Protein AF-A0A699QM98-F1 (afdb_monomer_lite)

Structure (mmCIF, N/CA/C/O backbone):
data_AF-A0A699QM98-F1
#
_entry.id   AF-A0A699QM98-F1
#
loop_
_atom_site.group_PDB
_atom_site.id
_atom_site.type_symbol
_atom_site.label_atom_id
_atom_site.label_alt_id
_atom_site.label_comp_id
_atom_site.label_asym_id
_atom_site.label_entity_id
_atom_site.label_seq_id
_atom_site.pdbx_PDB_ins_code
_atom_site.Cartn_x
_atom_site.Cartn_y
_atom_site.Cartn_z
_atom_site.occupancy
_atom_site.B_iso_or_equiv
_atom_site.auth_seq_id
_atom_site.auth_comp_id
_atom_site.auth_asym_id
_atom_site.auth_atom_id
_atom_site.pdbx_PDB_model_num
ATOM 1 N N . MET A 1 1 ? 5.206 21.949 -44.806 1.00 41.91 1 MET A N 1
ATOM 2 C CA . MET A 1 1 ? 4.947 20.803 -43.910 1.00 41.91 1 MET A CA 1
ATOM 3 C C . MET A 1 1 ? 5.315 21.244 -42.508 1.00 41.91 1 MET A C 1
ATOM 5 O O . MET A 1 1 ? 6.484 21.500 -42.260 1.00 41.91 1 MET A O 1
ATOM 9 N N . ALA A 1 2 ? 4.318 21.472 -41.656 1.00 41.50 2 ALA A N 1
ATOM 10 C CA . ALA A 1 2 ? 4.534 21.794 -40.252 1.00 41.50 2 ALA A CA 1
ATOM 11 C C . ALA A 1 2 ? 4.677 20.470 -39.497 1.00 41.50 2 ALA A C 1
ATOM 13 O O . ALA A 1 2 ? 3.696 19.743 -39.358 1.00 41.50 2 ALA A O 1
ATOM 14 N N . SER A 1 3 ? 5.894 20.136 -39.073 1.00 40.09 3 SER A N 1
ATOM 15 C CA . SER A 1 3 ? 6.107 19.014 -38.163 1.00 40.09 3 SER A CA 1
ATOM 16 C C . SER A 1 3 ? 5.967 19.523 -36.739 1.00 40.09 3 SER A C 1
ATOM 18 O O . SER A 1 3 ? 6.748 20.349 -36.271 1.00 40.09 3 SER A O 1
ATOM 20 N N . GLN A 1 4 ? 4.913 19.041 -36.094 1.00 45.62 4 GLN A N 1
ATOM 21 C CA . GLN A 1 4 ? 4.666 19.156 -34.670 1.00 45.62 4 GLN A CA 1
ATOM 22 C C . GLN A 1 4 ? 5.811 18.462 -33.921 1.00 45.62 4 GLN A C 1
ATOM 24 O O . GLN A 1 4 ? 6.021 17.263 -34.086 1.00 45.62 4 GLN A O 1
ATOM 29 N N . GLY A 1 5 ? 6.560 19.220 -33.123 1.00 45.00 5 GLY A N 1
ATOM 30 C CA . GLY A 1 5 ? 7.403 18.677 -32.063 1.00 45.00 5 GLY A CA 1
ATOM 31 C C . GLY A 1 5 ? 6.550 18.596 -30.810 1.00 45.00 5 GLY A C 1
ATOM 32 O O . GLY A 1 5 ? 6.259 19.617 -30.192 1.00 45.00 5 GLY A O 1
ATOM 33 N N . THR A 1 6 ? 6.065 17.397 -30.519 1.00 43.78 6 THR A N 1
ATOM 34 C CA . THR A 1 6 ? 5.286 17.072 -29.330 1.00 43.78 6 THR A CA 1
ATOM 35 C C . THR A 1 6 ? 6.080 17.396 -28.073 1.00 43.78 6 THR A C 1
ATOM 37 O O . THR A 1 6 ? 7.240 17.026 -27.931 1.00 43.78 6 THR A O 1
ATOM 40 N N . SER A 1 7 ? 5.407 18.108 -27.183 1.00 47.03 7 SER A N 1
ATOM 41 C CA . SER A 1 7 ? 5.781 18.440 -25.818 1.00 47.03 7 SER A CA 1
ATOM 42 C C . SER A 1 7 ? 6.223 17.213 -25.021 1.00 47.03 7 SER A C 1
ATOM 44 O O . SER A 1 7 ? 5.388 16.466 -24.516 1.00 47.03 7 SER A O 1
ATOM 46 N N . GLU A 1 8 ? 7.529 17.054 -24.862 1.00 47.22 8 GLU A N 1
ATOM 47 C CA . GLU A 1 8 ? 8.124 16.224 -23.821 1.00 47.22 8 GLU A CA 1
ATOM 48 C C . GLU A 1 8 ? 8.366 17.145 -22.622 1.00 47.22 8 GLU A C 1
ATOM 50 O O . GLU A 1 8 ? 9.443 17.696 -22.407 1.00 47.22 8 GLU A O 1
ATOM 55 N N . ILE A 1 9 ? 7.278 17.433 -21.901 1.00 48.47 9 ILE A N 1
ATOM 56 C CA . ILE A 1 9 ? 7.385 17.963 -20.546 1.00 48.47 9 ILE A CA 1
ATOM 57 C C . ILE A 1 9 ? 7.770 16.750 -19.710 1.00 48.47 9 ILE A C 1
ATOM 59 O O . ILE A 1 9 ? 6.900 16.034 -19.212 1.00 48.47 9 ILE A O 1
ATOM 63 N N . ASP A 1 10 ? 9.076 16.497 -19.620 1.00 45.44 10 ASP A N 1
ATOM 64 C CA . ASP A 1 10 ? 9.644 15.726 -18.524 1.00 45.44 10 ASP A CA 1
ATOM 65 C C . ASP A 1 10 ? 9.211 16.444 -17.249 1.00 45.44 10 ASP A C 1
ATOM 67 O O . ASP A 1 10 ? 9.731 17.485 -16.845 1.00 45.44 10 ASP A O 1
ATOM 71 N N . SER A 1 11 ? 8.119 15.942 -16.686 1.00 42.12 11 SER A N 1
ATOM 72 C CA . SER A 1 11 ? 7.652 16.327 -15.379 1.00 42.12 11 SER A CA 1
ATOM 73 C C . SER A 1 11 ? 8.760 15.895 -14.434 1.00 42.12 11 SER A C 1
ATOM 75 O O . SER A 1 11 ? 8.839 14.711 -14.109 1.00 42.12 11 SER A O 1
ATOM 77 N N . ASP A 1 12 ? 9.585 16.852 -14.002 1.00 43.69 12 ASP A N 1
ATOM 78 C CA . ASP A 1 12 ? 10.409 16.805 -12.791 1.00 43.69 12 ASP A CA 1
ATOM 79 C C . ASP A 1 12 ? 9.493 16.481 -11.598 1.00 43.69 12 ASP A C 1
ATOM 81 O O . ASP A 1 12 ? 9.152 17.316 -10.758 1.00 43.69 12 ASP A O 1
ATOM 85 N N . LYS A 1 13 ? 9.003 15.242 -11.546 1.00 55.44 13 LYS A N 1
ATOM 86 C CA . LYS A 1 13 ? 8.483 14.668 -10.327 1.00 55.44 13 LYS A CA 1
ATOM 87 C C . LYS A 1 13 ? 9.714 14.481 -9.455 1.00 55.44 13 LYS A C 1
ATOM 89 O O . LYS A 1 13 ? 10.694 13.896 -9.925 1.00 55.44 13 LYS A O 1
ATOM 94 N N . PRO A 1 14 ? 9.696 14.969 -8.203 1.00 54.47 14 PRO A N 1
ATOM 95 C CA . PRO A 1 14 ? 10.735 14.596 -7.263 1.00 54.47 14 PRO A CA 1
ATOM 96 C C . PRO A 1 14 ? 10.852 13.076 -7.317 1.00 54.47 14 PRO A C 1
ATOM 98 O O . PRO A 1 14 ? 9.834 12.387 -7.411 1.00 54.47 14 PRO A O 1
ATOM 101 N N . ASN A 1 15 ? 12.087 12.579 -7.334 1.00 68.88 15 ASN A N 1
ATOM 102 C CA . ASN A 1 15 ? 12.430 11.162 -7.447 1.00 68.88 15 ASN A CA 1
ATOM 103 C C . ASN A 1 15 ? 12.048 10.420 -6.142 1.00 68.88 15 ASN A C 1
ATOM 105 O O . ASN A 1 15 ? 12.875 9.761 -5.515 1.00 68.88 15 ASN A O 1
ATOM 109 N N . GLU A 1 16 ? 10.808 10.623 -5.685 1.00 79.56 16 GLU A N 1
ATOM 110 C CA . GLU A 1 16 ? 10.216 10.082 -4.477 1.00 79.56 16 GLU A CA 1
ATOM 111 C C . GLU A 1 16 ? 10.134 8.577 -4.655 1.00 79.56 16 GLU A C 1
ATOM 113 O O . GLU A 1 16 ? 9.522 8.043 -5.583 1.00 79.56 16 GLU A O 1
ATOM 118 N N . THR A 1 17 ? 10.809 7.877 -3.759 1.00 86.44 17 THR A N 1
ATOM 119 C CA . THR A 1 17 ? 10.800 6.428 -3.755 1.00 86.44 17 THR A CA 1
ATOM 120 C C . THR A 1 17 ? 9.457 5.928 -3.233 1.00 86.44 17 THR A C 1
ATOM 122 O O . THR A 1 17 ? 8.851 6.542 -2.357 1.00 86.44 17 THR A O 1
ATOM 125 N N . PHE A 1 18 ? 9.025 4.745 -3.674 1.00 87.44 18 PHE A N 1
ATOM 126 C CA . PHE A 1 18 ? 7.799 4.100 -3.183 1.00 87.44 18 PHE A CA 1
ATOM 127 C C . PHE A 1 18 ? 7.646 4.112 -1.650 1.00 87.44 18 PHE A C 1
ATOM 129 O O . PHE A 1 18 ? 6.554 4.271 -1.113 1.00 87.44 18 PHE A O 1
ATOM 136 N N . ASN A 1 19 ? 8.755 3.932 -0.926 1.00 87.75 19 ASN A N 1
ATOM 137 C CA . ASN A 1 19 ? 8.756 3.951 0.532 1.00 87.75 19 ASN A CA 1
ATOM 138 C C . ASN A 1 19 ? 8.454 5.350 1.095 1.00 87.75 19 ASN A C 1
ATOM 140 O O . ASN A 1 19 ? 7.680 5.442 2.038 1.00 87.75 19 ASN A O 1
ATOM 144 N N . GLU A 1 20 ? 9.004 6.415 0.512 1.00 87.50 20 GLU A N 1
ATOM 145 C CA . GLU A 1 20 ? 8.714 7.795 0.927 1.00 87.50 20 GLU A CA 1
ATOM 146 C C . GLU A 1 20 ? 7.248 8.147 0.662 1.00 87.50 20 GLU A C 1
ATOM 148 O O . GLU A 1 20 ? 6.565 8.615 1.576 1.00 87.50 20 GLU A O 1
ATOM 153 N N . ALA A 1 21 ? 6.733 7.787 -0.518 1.00 88.75 21 ALA A N 1
ATOM 154 C CA . ALA A 1 21 ? 5.324 7.960 -0.864 1.00 88.75 21 ALA A CA 1
ATOM 155 C C . ALA A 1 21 ? 4.399 7.219 0.121 1.00 88.75 21 ALA A C 1
ATOM 157 O O . ALA A 1 21 ? 3.397 7.767 0.588 1.00 88.75 21 ALA A O 1
ATOM 158 N N . TRP A 1 22 ? 4.757 5.986 0.501 1.00 89.56 22 TRP A N 1
ATOM 159 C CA . TRP A 1 22 ? 4.006 5.201 1.483 1.00 89.56 22 TRP A CA 1
ATOM 160 C C . TRP A 1 22 ? 4.053 5.801 2.897 1.00 89.56 22 TRP A C 1
ATOM 162 O O . TRP A 1 22 ? 3.026 5.870 3.576 1.00 89.56 22 TRP A O 1
ATOM 172 N N . GLU A 1 23 ? 5.215 6.273 3.362 1.00 89.06 23 GLU A N 1
ATOM 173 C CA . GLU A 1 23 ? 5.335 6.940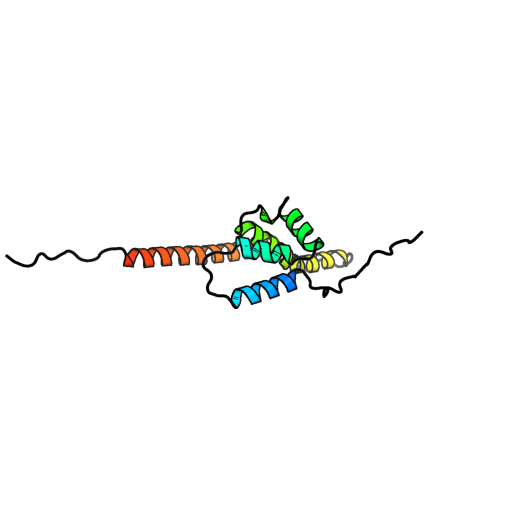 4.667 1.00 89.06 23 GLU A CA 1
ATOM 174 C C . GLU A 1 23 ? 4.549 8.258 4.712 1.00 89.06 23 GLU A C 1
ATOM 176 O O . GLU A 1 23 ? 3.818 8.511 5.675 1.00 89.06 23 GLU A O 1
ATOM 181 N N . ARG A 1 24 ? 4.631 9.068 3.649 1.00 89.12 24 ARG A N 1
ATOM 182 C CA . ARG A 1 24 ? 3.848 10.300 3.493 1.00 89.12 24 ARG A CA 1
ATOM 183 C C . ARG A 1 24 ? 2.352 10.006 3.548 1.00 89.12 24 ARG A C 1
ATOM 185 O O . ARG A 1 24 ? 1.625 10.674 4.283 1.00 89.12 24 ARG A O 1
ATOM 192 N N . PHE A 1 25 ? 1.901 8.984 2.822 1.00 86.75 25 PHE A N 1
ATOM 193 C CA . PHE A 1 25 ? 0.502 8.571 2.804 1.00 86.75 25 PHE A CA 1
ATOM 194 C C . PHE A 1 25 ? 0.006 8.151 4.195 1.00 86.75 25 PHE A C 1
ATOM 196 O O . PHE A 1 25 ? -1.012 8.657 4.667 1.00 86.75 25 PHE A O 1
ATOM 203 N N . LYS A 1 26 ? 0.771 7.329 4.927 1.00 85.50 26 LYS A N 1
ATOM 204 C CA . LYS A 1 26 ? 0.456 6.991 6.328 1.00 85.50 26 LYS A CA 1
ATOM 205 C C . LYS A 1 26 ? 0.389 8.227 7.228 1.00 85.50 26 LYS A C 1
ATOM 207 O O . LYS A 1 26 ? -0.451 8.287 8.124 1.00 85.50 26 LYS A O 1
ATOM 212 N N . GLY A 1 27 ? 1.252 9.216 7.001 1.00 87.38 27 GLY A N 1
ATOM 213 C CA . GLY A 1 27 ? 1.213 10.501 7.701 1.00 87.38 27 GLY A CA 1
ATOM 214 C C . GLY A 1 27 ? -0.088 11.277 7.471 1.00 87.38 27 GLY A C 1
ATOM 215 O O . GLY A 1 27 ? -0.605 11.881 8.410 1.00 87.38 27 GLY A O 1
ATOM 216 N N . LEU A 1 28 ? -0.647 11.227 6.258 1.00 83.12 28 LEU A N 1
ATOM 217 C CA . LEU A 1 28 ? -1.947 11.828 5.933 1.00 83.12 28 LEU A CA 1
ATOM 218 C C . LEU A 1 28 ? -3.097 11.090 6.626 1.00 83.12 28 LEU A C 1
ATOM 220 O O . LEU A 1 28 ? -3.946 11.728 7.243 1.00 83.12 28 LEU A O 1
ATOM 224 N N . LEU A 1 29 ? -3.083 9.754 6.622 1.00 80.81 29 LEU A N 1
ATOM 225 C CA . LEU A 1 29 ? -4.116 8.954 7.294 1.00 80.81 29 LEU A CA 1
ATOM 226 C C . LEU A 1 29 ? -4.205 9.248 8.801 1.00 80.81 29 LEU A C 1
ATOM 228 O O . LEU A 1 29 ? -5.296 9.289 9.364 1.00 80.81 29 LEU A O 1
ATOM 232 N N . ARG A 1 30 ? -3.070 9.511 9.461 1.00 81.44 30 ARG A N 1
ATOM 233 C CA . ARG A 1 30 ? -3.022 9.845 10.899 1.00 81.44 30 ARG A CA 1
ATOM 234 C C . ARG A 1 30 ? -3.624 11.213 11.233 1.00 81.44 30 ARG A C 1
ATOM 236 O O . ARG A 1 30 ? -3.989 11.432 12.383 1.00 81.44 30 ARG A O 1
ATOM 243 N N . GLN A 1 31 ? -3.722 12.115 10.256 1.00 76.62 31 GLN A N 1
ATOM 244 C CA . GLN A 1 31 ? -4.313 13.448 10.425 1.00 76.62 31 GLN A CA 1
ATOM 245 C C . GLN A 1 31 ? -5.843 13.438 10.291 1.00 76.62 31 GLN A C 1
ATOM 247 O O . GLN A 1 31 ? -6.494 14.390 10.715 1.00 76.62 31 GLN A O 1
ATOM 252 N N . CYS A 1 32 ? -6.427 12.352 9.773 1.00 70.44 32 CYS A N 1
ATOM 253 C CA . CYS A 1 32 ? -7.869 12.193 9.581 1.00 70.44 32 CYS A CA 1
ATOM 254 C C . CYS A 1 32 ? -8.414 10.990 10.383 1.00 70.44 32 CYS A C 1
ATOM 256 O O . CYS A 1 32 ? -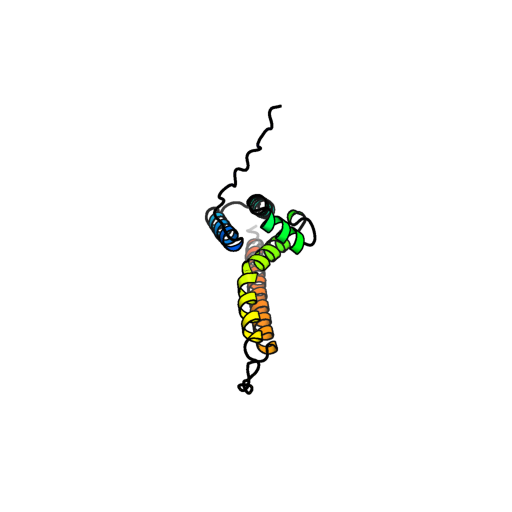8.782 9.976 9.790 1.00 70.44 32 CYS A O 1
ATOM 258 N N . PRO A 1 33 ? -8.501 11.070 11.727 1.00 64.38 33 PRO A N 1
ATOM 259 C CA . PRO A 1 33 ? -8.877 9.933 12.577 1.00 64.38 33 PRO A CA 1
ATOM 260 C C . PRO A 1 33 ? -10.363 9.522 12.504 1.00 64.38 33 PRO A C 1
ATOM 262 O O . PRO A 1 33 ? -10.748 8.539 13.134 1.00 64.38 33 PRO A O 1
ATOM 265 N N . HIS A 1 34 ? -11.209 10.242 11.756 1.00 61.72 34 HIS A N 1
ATOM 266 C CA . HIS A 1 34 ? -12.670 10.112 11.813 1.00 61.72 34 HIS A CA 1
ATOM 267 C C . HIS A 1 34 ? -13.335 9.784 10.470 1.00 61.72 34 HIS A C 1
ATOM 269 O O . HIS A 1 34 ? -14.196 10.542 10.049 1.00 61.72 34 HIS A O 1
ATOM 275 N N . HIS A 1 35 ? -13.035 8.665 9.803 1.00 55.41 35 HIS A N 1
ATOM 276 C CA . HIS A 1 35 ? -13.907 8.213 8.702 1.00 55.41 35 HIS A CA 1
ATOM 277 C C . HIS A 1 35 ? -14.119 6.699 8.724 1.00 55.41 35 HIS A C 1
ATOM 279 O O . HIS A 1 35 ? -13.219 5.910 8.456 1.00 55.41 35 HIS A O 1
ATOM 285 N N . GLY A 1 36 ? -15.345 6.305 9.070 1.00 54.41 36 GLY A N 1
ATOM 286 C CA . GLY A 1 36 ? -15.774 4.927 9.302 1.00 54.41 36 GLY A CA 1
ATOM 287 C C . GLY A 1 36 ? -16.014 4.066 8.061 1.00 54.41 36 GLY A C 1
ATOM 288 O O . GLY A 1 36 ? -16.786 3.131 8.169 1.00 54.41 36 GLY A O 1
ATOM 289 N N . PHE A 1 37 ? -15.399 4.351 6.914 1.00 59.38 37 PHE A N 1
ATOM 290 C CA . PHE A 1 37 ? -15.328 3.487 5.722 1.00 59.38 37 PHE A CA 1
ATOM 291 C C . PHE A 1 37 ? -14.412 4.202 4.734 1.00 59.38 37 PHE A C 1
ATOM 293 O O . PHE A 1 37 ? -14.769 5.322 4.416 1.00 59.38 37 PHE A O 1
ATOM 300 N N . PHE A 1 38 ? -13.283 3.624 4.284 1.00 69.38 38 PHE A N 1
ATOM 301 C CA . PHE A 1 38 ? -12.593 4.003 3.024 1.00 69.38 38 PHE A CA 1
ATOM 302 C C . PHE A 1 38 ? -11.289 3.219 2.729 1.00 69.38 38 PHE A C 1
ATOM 304 O O . PHE A 1 38 ? -10.542 3.647 1.862 1.00 69.38 38 PHE A O 1
ATOM 311 N N . GLU A 1 39 ? -10.981 2.074 3.356 1.00 75.69 39 GLU A N 1
ATOM 312 C CA . GLU A 1 39 ? -9.722 1.333 3.077 1.00 75.69 39 GLU A CA 1
ATOM 313 C C . GLU A 1 39 ? -9.491 1.060 1.578 1.00 75.69 39 GLU A C 1
ATOM 315 O O . GLU A 1 39 ? -8.405 1.315 1.067 1.00 75.69 39 GLU A O 1
ATOM 320 N N . LEU A 1 40 ? -10.526 0.637 0.844 1.00 81.62 40 LEU A N 1
ATOM 321 C CA . LEU A 1 40 ? -10.447 0.459 -0.613 1.00 81.62 40 LEU A CA 1
ATOM 322 C C . LEU A 1 40 ? -10.172 1.767 -1.362 1.00 81.62 40 LEU A C 1
ATOM 324 O O . LEU A 1 40 ? -9.338 1.803 -2.255 1.00 81.62 40 LEU A O 1
ATOM 328 N N . HIS A 1 41 ? -10.836 2.855 -0.984 1.00 83.62 41 HIS A N 1
ATOM 329 C CA . HIS A 1 41 ? -10.647 4.152 -1.634 1.00 83.62 41 HIS A CA 1
ATOM 330 C C . HIS A 1 41 ? -9.304 4.796 -1.281 1.00 83.62 41 HIS A C 1
ATOM 332 O O . HIS A 1 41 ? -8.722 5.499 -2.096 1.00 83.62 41 HIS A O 1
ATOM 338 N N . GLN A 1 42 ? -8.789 4.541 -0.079 1.00 84.94 42 GLN A N 1
ATOM 339 C CA . GLN A 1 42 ? -7.446 4.924 0.343 1.00 84.94 42 GLN A CA 1
ATOM 340 C C . GLN A 1 42 ? -6.399 4.200 -0.507 1.00 84.94 42 GLN A C 1
ATOM 342 O O . GLN A 1 42 ? -5.453 4.832 -0.970 1.00 84.94 42 GLN A O 1
ATOM 347 N N . LEU A 1 43 ? -6.591 2.902 -0.751 1.00 88.62 43 LEU A N 1
ATOM 348 C CA . LEU A 1 43 ? -5.727 2.108 -1.623 1.00 88.62 43 LEU A CA 1
ATOM 349 C C . LEU A 1 43 ? -5.811 2.557 -3.086 1.00 88.62 43 LEU A C 1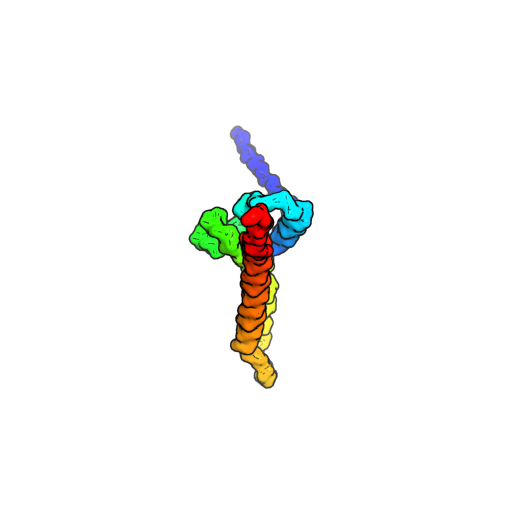
ATOM 351 O O . LEU A 1 43 ? -4.771 2.703 -3.718 1.00 88.62 43 LEU A O 1
ATOM 355 N N . ASP A 1 44 ? -7.013 2.836 -3.592 1.00 89.00 44 ASP A N 1
ATOM 356 C CA . ASP A 1 44 ? -7.235 3.391 -4.933 1.00 89.00 44 ASP A CA 1
ATOM 357 C C . ASP A 1 44 ? -6.567 4.765 -5.093 1.00 89.00 44 ASP A C 1
ATOM 359 O O . ASP A 1 44 ? -5.779 4.982 -6.009 1.00 89.00 44 ASP A O 1
ATOM 363 N N . THR A 1 45 ? -6.781 5.669 -4.135 1.00 87.75 45 THR A N 1
ATOM 364 C CA . THR A 1 45 ? -6.146 6.994 -4.112 1.00 87.75 45 THR A 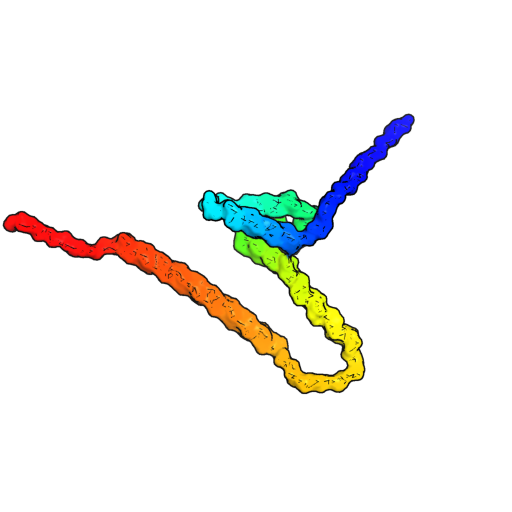CA 1
ATOM 365 C C . THR A 1 45 ? -4.624 6.878 -4.074 1.00 87.75 45 THR A C 1
ATOM 367 O O . THR A 1 45 ? -3.933 7.599 -4.791 1.00 87.75 45 THR A O 1
ATOM 370 N N . PHE A 1 46 ? -4.088 5.968 -3.254 1.00 89.88 46 PHE A N 1
ATOM 371 C CA . PHE A 1 46 ? -2.652 5.719 -3.189 1.00 89.88 46 PHE A CA 1
ATOM 372 C C . PHE A 1 46 ? -2.122 5.183 -4.522 1.00 89.88 46 PHE A C 1
ATOM 374 O O . PHE A 1 46 ? -1.173 5.749 -5.052 1.00 89.88 46 PHE A O 1
ATOM 381 N N . TYR A 1 47 ? -2.754 4.153 -5.093 1.00 92.06 47 TYR A N 1
ATOM 382 C CA . TYR A 1 47 ? -2.361 3.553 -6.370 1.00 92.06 47 TYR A CA 1
ATOM 383 C C . TYR A 1 47 ? -2.365 4.583 -7.505 1.00 92.06 47 TYR A C 1
ATOM 385 O O . TYR A 1 47 ? -1.372 4.714 -8.217 1.00 92.06 47 TYR A O 1
ATOM 393 N N . ASN A 1 48 ? -3.422 5.390 -7.618 1.00 90.62 48 ASN A N 1
ATOM 394 C CA . ASN A 1 48 ? -3.552 6.426 -8.646 1.00 90.62 48 ASN A CA 1
ATOM 395 C C . ASN A 1 48 ? -2.545 7.581 -8.484 1.00 90.62 48 ASN A C 1
ATOM 397 O O . ASN A 1 48 ? -2.248 8.281 -9.451 1.00 90.62 48 ASN A O 1
ATOM 401 N N . ALA A 1 49 ? -2.000 7.781 -7.280 1.00 88.75 49 ALA A N 1
ATOM 402 C CA . ALA A 1 49 ? -0.967 8.780 -7.014 1.00 88.75 49 ALA A CA 1
ATOM 403 C C . ALA A 1 49 ? 0.465 8.285 -7.309 1.00 88.75 49 ALA A C 1
ATOM 405 O O . ALA A 1 49 ? 1.390 9.101 -7.343 1.00 88.75 49 ALA A O 1
ATOM 406 N N . LEU A 1 50 ? 0.668 6.978 -7.518 1.00 89.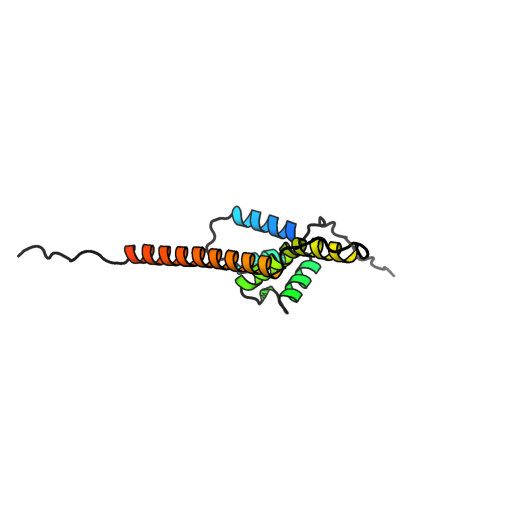62 50 LEU A N 1
ATOM 407 C CA . LEU A 1 50 ? 1.981 6.403 -7.815 1.00 89.62 50 LEU A CA 1
ATOM 408 C C . LEU A 1 50 ? 2.449 6.720 -9.241 1.00 89.62 50 LEU A C 1
ATOM 410 O O . LEU A 1 50 ? 1.677 7.054 -10.139 1.00 89.62 50 LEU A O 1
ATOM 414 N N . ASN A 1 51 ? 3.758 6.597 -9.458 1.00 88.50 51 ASN A N 1
ATOM 415 C CA . ASN A 1 51 ? 4.307 6.575 -10.809 1.00 88.50 51 ASN A CA 1
ATOM 416 C C . ASN A 1 51 ? 3.973 5.230 -11.503 1.00 88.50 51 ASN A C 1
ATOM 418 O O . ASN A 1 51 ? 3.785 4.223 -10.814 1.00 88.50 51 ASN A O 1
ATOM 422 N N . PRO A 1 52 ? 3.951 5.179 -12.849 1.00 89.25 52 PRO A N 1
ATOM 423 C CA . PRO A 1 52 ? 3.586 3.964 -13.585 1.00 89.25 52 PRO A CA 1
ATOM 424 C C . PRO A 1 52 ? 4.455 2.740 -13.262 1.00 89.25 52 PRO A C 1
ATOM 426 O O . PRO A 1 52 ? 3.953 1.622 -13.225 1.00 89.25 52 PRO A O 1
ATOM 429 N N . ASN A 1 53 ? 5.746 2.935 -12.973 1.00 88.94 53 ASN A N 1
ATOM 430 C CA . ASN A 1 53 ? 6.652 1.830 -12.636 1.00 88.94 53 ASN A CA 1
ATOM 431 C C . ASN A 1 53 ? 6.284 1.178 -11.296 1.00 88.94 53 ASN A C 1
ATOM 433 O O . ASN A 1 53 ? 6.399 -0.035 -11.125 1.00 88.94 53 ASN A O 1
ATOM 437 N N . ASP A 1 54 ? 5.864 1.980 -10.319 1.00 89.75 54 ASP A N 1
ATOM 438 C CA . ASP A 1 54 ? 5.420 1.475 -9.028 1.00 89.75 54 ASP A CA 1
ATOM 439 C C . ASP A 1 54 ? 4.031 0.837 -9.102 1.00 89.75 54 ASP A C 1
ATOM 441 O O . ASP A 1 54 ? 3.811 -0.139 -8.385 1.00 89.75 54 ASP A O 1
ATOM 445 N N . GLN A 1 55 ? 3.148 1.322 -9.981 1.00 93.81 55 GLN A N 1
ATOM 446 C CA . GLN A 1 55 ? 1.864 0.677 -10.287 1.00 93.81 55 GLN A CA 1
ATOM 447 C C . GLN A 1 55 ? 2.075 -0.714 -10.899 1.00 93.81 55 GLN A C 1
ATOM 449 O O . GLN A 1 55 ? 1.626 -1.701 -10.322 1.00 93.81 55 GLN A O 1
ATOM 454 N N . ASP A 1 56 ? 2.865 -0.814 -11.972 1.00 91.19 56 ASP A N 1
ATOM 455 C CA . ASP A 1 56 ? 3.172 -2.087 -12.642 1.00 91.19 56 ASP A CA 1
ATOM 456 C C . ASP A 1 56 ? 3.836 -3.100 -11.692 1.00 91.19 56 ASP A C 1
ATOM 458 O O . ASP A 1 56 ? 3.520 -4.292 -11.686 1.00 91.19 56 ASP A O 1
ATOM 462 N N . ALA A 1 57 ? 4.711 -2.621 -10.803 1.00 90.31 57 ALA A N 1
ATOM 463 C CA . ALA A 1 57 ? 5.319 -3.461 -9.779 1.00 90.31 57 ALA A CA 1
ATOM 464 C C . ALA A 1 57 ? 4.304 -3.983 -8.744 1.00 90.31 57 ALA A C 1
ATOM 466 O O . ALA A 1 57 ? 4.489 -5.086 -8.221 1.00 90.31 57 ALA A O 1
ATOM 467 N N . LEU A 1 58 ? 3.269 -3.204 -8.412 1.00 93.44 58 LEU A N 1
ATOM 468 C CA . LEU A 1 58 ? 2.189 -3.652 -7.530 1.00 93.44 58 LEU A CA 1
ATOM 469 C C . LEU A 1 58 ? 1.284 -4.667 -8.231 1.00 93.44 58 LEU A C 1
ATOM 471 O O . LEU A 1 58 ? 0.982 -5.698 -7.630 1.00 93.44 58 LEU A O 1
ATOM 475 N N . ASP A 1 59 ? 0.923 -4.427 -9.490 1.00 92.94 59 ASP A N 1
ATOM 476 C CA . ASP A 1 59 ? 0.106 -5.345 -10.292 1.00 92.94 59 ASP A CA 1
ATOM 477 C C . ASP A 1 59 ? 0.829 -6.685 -10.510 1.00 92.94 59 ASP A C 1
ATOM 479 O O . ASP A 1 59 ? 0.291 -7.773 -10.277 1.00 92.94 59 ASP A O 1
ATOM 483 N N . SER A 1 60 ? 2.123 -6.625 -10.831 1.00 92.44 60 SER A N 1
ATOM 484 C CA . SER A 1 60 ? 2.985 -7.806 -10.938 1.00 92.44 60 SER A CA 1
ATOM 485 C C . SER A 1 60 ? 3.045 -8.601 -9.631 1.00 92.44 60 SER A C 1
ATOM 487 O O . SER A 1 60 ? 2.978 -9.831 -9.645 1.00 92.44 60 SER A O 1
ATOM 489 N N . ALA A 1 61 ? 3.143 -7.921 -8.484 1.00 89.19 61 ALA A N 1
ATOM 490 C CA . ALA A 1 61 ? 3.155 -8.572 -7.174 1.00 89.19 61 ALA A CA 1
ATOM 491 C C . ALA A 1 61 ? 1.780 -9.139 -6.772 1.00 89.19 61 ALA A C 1
ATOM 493 O O . ALA A 1 61 ? 1.716 -10.115 -6.025 1.00 89.19 61 ALA A O 1
ATOM 494 N N . ALA A 1 62 ? 0.693 -8.552 -7.274 1.00 90.50 62 ALA A N 1
ATOM 495 C CA . ALA A 1 62 ? -0.669 -9.04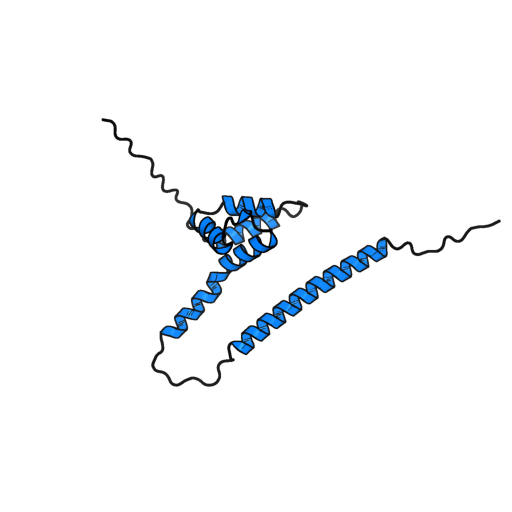6 -7.103 1.00 90.50 62 ALA A CA 1
ATOM 496 C C . ALA A 1 62 ? -1.003 -10.221 -8.047 1.00 90.50 62 ALA A C 1
ATOM 498 O O . ALA A 1 62 ? -1.966 -10.957 -7.802 1.00 90.50 62 ALA A O 1
ATOM 499 N N . GLY A 1 63 ? -0.217 -10.424 -9.109 1.00 91.38 63 GLY A N 1
ATOM 500 C CA . GLY A 1 63 ? -0.496 -11.409 -10.155 1.00 91.38 63 GLY A CA 1
ATOM 501 C C . GLY A 1 63 ? -1.683 -11.011 -11.040 1.00 91.38 63 GLY A C 1
ATOM 502 O O . GLY A 1 63 ? -2.445 -11.877 -11.465 1.00 91.38 63 GLY A O 1
ATOM 503 N N . GLY A 1 64 ? -1.887 -9.710 -11.249 1.00 91.50 64 GLY A N 1
ATOM 504 C CA . GLY A 1 64 ? -3.039 -9.122 -11.934 1.00 91.50 64 GLY A CA 1
ATOM 505 C C . GLY A 1 64 ? -3.289 -7.699 -11.435 1.00 91.50 64 GLY A C 1
ATOM 506 O O . GLY A 1 64 ? -2.434 -7.137 -10.763 1.00 91.50 64 GLY A O 1
ATOM 507 N N . ASN A 1 65 ? -4.458 -7.122 -11.714 1.00 92.19 65 ASN A N 1
ATOM 508 C CA . ASN A 1 65 ? -4.786 -5.789 -11.206 1.00 92.19 65 ASN A CA 1
ATOM 509 C C . ASN A 1 65 ? -4.738 -5.762 -9.667 1.00 92.19 65 ASN A C 1
ATOM 511 O O . ASN A 1 65 ? -5.420 -6.538 -8.990 1.00 92.19 65 ASN A O 1
ATOM 515 N N . PHE A 1 66 ? -3.940 -4.856 -9.114 1.00 92.38 66 PHE A N 1
ATOM 516 C CA . PHE A 1 66 ? -3.774 -4.664 -7.681 1.00 92.38 66 PHE A CA 1
ATOM 517 C C . PHE A 1 66 ? -5.095 -4.282 -7.005 1.00 92.38 66 PHE A C 1
ATOM 519 O O . PHE A 1 66 ? -5.400 -4.781 -5.922 1.00 92.38 66 PHE A O 1
ATOM 526 N N . LEU A 1 67 ? -5.907 -3.446 -7.658 1.00 91.44 67 LEU A N 1
ATOM 527 C CA . LEU A 1 67 ? -7.173 -2.954 -7.106 1.00 91.44 67 LEU A CA 1
ATOM 528 C C . LEU A 1 67 ? -8.299 -4.004 -7.097 1.00 91.44 67 LEU A C 1
ATOM 530 O O . LEU A 1 67 ? -9.307 -3.793 -6.425 1.00 91.44 67 LEU A O 1
ATOM 534 N N . ASP A 1 68 ? -8.115 -5.150 -7.764 1.00 91.06 68 ASP A N 1
ATOM 535 C CA . ASP A 1 68 ? -9.062 -6.277 -7.714 1.00 91.06 68 ASP A CA 1
ATOM 536 C C . ASP A 1 68 ? -8.879 -7.142 -6.454 1.00 91.06 68 ASP A C 1
ATOM 538 O O . ASP A 1 68 ? -9.687 -8.031 -6.169 1.00 91.06 68 ASP A O 1
ATOM 542 N N . LYS A 1 69 ? -7.799 -6.925 -5.693 1.00 88.94 69 LYS A N 1
ATOM 543 C CA . LYS A 1 69 ? -7.513 -7.682 -4.472 1.00 88.94 69 LYS A CA 1
ATOM 544 C C . LYS A 1 69 ? -8.303 -7.146 -3.282 1.00 88.94 69 LYS A C 1
ATOM 546 O O . LYS A 1 69 ? -8.684 -5.980 -3.208 1.00 88.94 69 LYS A O 1
ATOM 551 N N . ILE A 1 70 ? -8.516 -8.010 -2.290 1.00 88.75 70 ILE A N 1
ATOM 552 C CA . ILE A 1 70 ? -9.121 -7.586 -1.024 1.00 88.75 70 ILE A CA 1
ATOM 553 C C . ILE A 1 70 ? -8.169 -6.629 -0.274 1.00 88.75 70 ILE A C 1
ATOM 555 O O . ILE A 1 70 ? -6.952 -6.823 -0.331 1.00 88.75 70 ILE A O 1
ATOM 559 N N . PRO A 1 71 ? -8.672 -5.650 0.509 1.00 84.44 71 PRO A N 1
ATOM 560 C CA . PRO A 1 71 ? -7.841 -4.616 1.148 1.00 84.44 71 PRO A CA 1
ATOM 561 C C . PRO A 1 71 ? -6.651 -5.158 1.943 1.00 84.44 71 PRO A C 1
ATOM 563 O O . PRO A 1 71 ? -5.552 -4.603 1.923 1.00 84.44 71 PRO A O 1
ATOM 566 N N . ARG A 1 72 ? -6.861 -6.289 2.625 1.00 87.31 72 ARG A N 1
ATOM 567 C CA . ARG A 1 72 ? -5.830 -6.966 3.412 1.00 87.31 72 ARG A CA 1
ATOM 568 C C . ARG A 1 72 ? -4.647 -7.429 2.555 1.00 87.31 72 ARG A C 1
ATOM 570 O O . ARG A 1 72 ? -3.506 -7.330 3.001 1.00 87.31 72 ARG A O 1
ATOM 577 N N . GLU A 1 73 ? -4.906 -7.937 1.354 1.00 87.50 73 GLU A N 1
ATOM 578 C CA . GLU A 1 73 ? -3.863 -8.372 0.420 1.00 87.50 73 GLU A CA 1
ATOM 579 C C . GLU A 1 73 ? -3.116 -7.170 -0.157 1.00 87.50 73 GLU A C 1
ATOM 581 O O . GLU A 1 73 ? -1.884 -7.157 -0.141 1.00 87.50 73 GLU A O 1
ATOM 586 N N . CYS A 1 74 ? -3.844 -6.122 -0.553 1.00 90.44 74 CYS A N 1
ATOM 587 C CA . CYS A 1 74 ? -3.267 -4.868 -1.032 1.00 90.44 74 CYS A CA 1
ATOM 588 C C . CYS A 1 74 ? -2.256 -4.284 -0.037 1.00 90.44 74 CYS A C 1
ATOM 590 O O . CYS A 1 74 ? -1.114 -3.979 -0.391 1.00 90.44 74 CYS A O 1
ATOM 592 N N . LEU A 1 75 ? -2.648 -4.192 1.238 1.00 90.00 75 LEU A N 1
ATOM 593 C CA . LEU A 1 75 ? -1.779 -3.709 2.312 1.00 90.00 75 LEU A CA 1
ATOM 594 C C . LEU A 1 75 ? -0.541 -4.594 2.490 1.00 90.00 75 LEU A C 1
ATOM 596 O O . LEU A 1 75 ? 0.565 -4.078 2.649 1.00 90.00 75 LEU A O 1
ATOM 600 N N . SER A 1 76 ? -0.697 -5.919 2.415 1.00 90.50 76 SER A N 1
ATOM 601 C CA . SER A 1 76 ? 0.426 -6.857 2.520 1.00 90.50 76 SER A CA 1
ATOM 602 C C . SER A 1 76 ? 1.439 -6.680 1.383 1.00 90.50 76 SER A C 1
ATOM 604 O O . SER A 1 76 ? 2.648 -6.734 1.616 1.00 90.50 76 SER A O 1
ATOM 606 N N . ILE A 1 77 ? 0.970 -6.448 0.156 1.00 91.25 77 ILE A N 1
ATOM 607 C CA . ILE A 1 77 ? 1.825 -6.230 -1.018 1.00 91.25 77 ILE A CA 1
ATOM 608 C C . ILE A 1 77 ? 2.582 -4.899 -0.894 1.00 91.25 77 ILE A C 1
ATOM 610 O O . ILE A 1 77 ? 3.804 -4.873 -1.066 1.00 91.25 77 ILE A O 1
ATOM 614 N N . ILE A 1 78 ? 1.893 -3.814 -0.518 1.00 90.62 78 ILE A N 1
ATOM 615 C CA . ILE A 1 78 ? 2.507 -2.498 -0.270 1.00 90.62 78 ILE A CA 1
ATOM 616 C C . ILE A 1 78 ? 3.563 -2.593 0.839 1.00 90.62 78 ILE A C 1
ATOM 618 O O . ILE A 1 78 ? 4.688 -2.099 0.699 1.00 90.62 78 ILE A O 1
ATOM 622 N N . GLU A 1 79 ? 3.240 -3.257 1.949 1.00 89.56 79 GLU A N 1
ATOM 623 C CA . GLU A 1 79 ? 4.194 -3.470 3.034 1.00 89.56 79 GLU A CA 1
ATOM 624 C C . GLU A 1 79 ? 5.403 -4.288 2.583 1.00 89.56 79 GLU A C 1
ATOM 626 O O . GLU A 1 79 ? 6.533 -3.958 2.940 1.00 89.56 79 GLU A O 1
ATOM 631 N N . SER A 1 80 ? 5.192 -5.337 1.791 1.00 88.62 80 SER A N 1
ATOM 632 C CA . SER A 1 80 ? 6.278 -6.162 1.269 1.00 88.62 80 SER A CA 1
ATOM 633 C C . SER A 1 80 ? 7.215 -5.331 0.392 1.00 88.62 80 SER A C 1
ATOM 635 O O . SER A 1 80 ? 8.410 -5.244 0.680 1.00 88.62 80 SER A O 1
ATOM 637 N N . LYS A 1 81 ? 6.671 -4.617 -0.604 1.00 85.50 81 LYS A N 1
ATOM 638 C CA . LYS A 1 81 ? 7.438 -3.755 -1.517 1.00 85.50 81 LYS A CA 1
ATOM 639 C C . LYS A 1 81 ? 8.183 -2.645 -0.774 1.00 85.50 81 LYS A C 1
ATOM 641 O O . LYS A 1 81 ? 9.356 -2.406 -1.059 1.00 85.50 81 LYS A O 1
ATOM 646 N N . SER A 1 82 ? 7.559 -2.020 0.228 1.00 83.19 82 SER A N 1
ATOM 647 C CA . SER A 1 82 ? 8.223 -0.995 1.049 1.00 83.19 82 SER A CA 1
ATOM 648 C C . SER A 1 82 ? 9.364 -1.559 1.917 1.00 83.19 82 SER A C 1
ATOM 650 O O . SER A 1 82 ? 10.316 -0.834 2.204 1.00 83.19 82 SER A O 1
ATOM 652 N N . LYS A 1 83 ? 9.335 -2.856 2.266 1.00 77.12 83 LYS A N 1
ATOM 653 C CA . LYS A 1 83 ? 10.360 -3.556 3.069 1.00 77.12 83 LYS A CA 1
ATOM 654 C C . LYS A 1 83 ? 11.495 -4.200 2.257 1.00 77.12 83 LYS A C 1
ATOM 656 O O . LYS A 1 83 ? 12.515 -4.559 2.851 1.00 77.12 83 LYS A O 1
ATOM 661 N N . VAL A 1 84 ? 11.396 -4.316 0.924 1.00 62.28 84 VAL A N 1
ATOM 662 C CA . VAL A 1 84 ? 12.421 -4.961 0.059 1.00 62.28 84 VAL A CA 1
ATOM 663 C C . VAL A 1 84 ? 13.832 -4.355 0.230 1.00 62.28 84 VAL A C 1
ATOM 665 O O . VAL A 1 84 ? 14.836 -5.035 -0.004 1.00 62.28 84 VAL A O 1
ATOM 668 N N . ARG A 1 85 ? 13.950 -3.121 0.746 1.00 54.59 85 ARG A N 1
ATOM 669 C CA . ARG A 1 85 ? 15.244 -2.488 1.069 1.00 54.59 85 ARG A CA 1
ATOM 670 C C . ARG A 1 85 ? 15.954 -3.020 2.325 1.00 54.59 85 ARG A C 1
ATOM 672 O O . ARG A 1 85 ? 17.108 -2.666 2.526 1.00 54.59 85 ARG A O 1
ATOM 679 N N . TYR A 1 86 ? 15.347 -3.894 3.132 1.00 46.97 86 TYR A N 1
ATOM 680 C CA . TYR A 1 86 ? 16.046 -4.525 4.264 1.00 46.97 86 TYR A CA 1
ATOM 681 C C . TYR A 1 86 ? 16.827 -5.792 3.859 1.00 46.97 86 TYR A C 1
ATOM 683 O O . TYR A 1 86 ? 17.896 -6.071 4.399 1.00 46.97 86 TYR A O 1
ATOM 691 N N . LEU A 1 87 ? 16.343 -6.559 2.873 1.00 49.50 87 LEU A N 1
ATOM 692 C CA . LEU A 1 87 ? 16.936 -7.860 2.515 1.00 49.50 87 LEU A CA 1
ATOM 693 C C . LEU A 1 87 ? 18.013 -7.774 1.425 1.00 49.50 87 LEU A C 1
ATOM 695 O O . LEU A 1 87 ? 18.971 -8.547 1.451 1.00 49.50 87 LEU A O 1
ATOM 699 N N . ARG A 1 88 ? 17.917 -6.807 0.503 1.00 47.97 88 ARG A N 1
ATOM 700 C CA . ARG A 1 88 ? 18.876 -6.668 -0.610 1.00 47.97 88 ARG A CA 1
ATOM 701 C C . ARG A 1 88 ? 20.273 -6.208 -0.167 1.00 47.97 88 ARG A C 1
ATOM 703 O O . ARG A 1 88 ? 21.236 -6.481 -0.871 1.00 47.97 88 ARG A O 1
ATOM 710 N N . SER A 1 89 ? 20.400 -5.609 1.020 1.00 47.31 89 SER A N 1
ATOM 711 C CA . SER A 1 89 ? 21.694 -5.254 1.626 1.00 47.31 89 SER A CA 1
ATOM 712 C C . SER A 1 89 ? 22.460 -6.472 2.176 1.00 47.31 89 SER A C 1
ATOM 714 O O . SER A 1 89 ? 23.685 -6.448 2.206 1.00 47.31 89 SER A O 1
ATOM 716 N N . ARG A 1 90 ? 21.779 -7.573 2.541 1.00 51.88 90 ARG A N 1
ATOM 717 C CA . ARG A 1 90 ? 22.418 -8.767 3.137 1.00 51.88 90 ARG A CA 1
ATOM 718 C C . ARG A 1 90 ? 22.863 -9.834 2.133 1.00 51.88 90 ARG A C 1
ATOM 720 O O . ARG A 1 90 ? 23.563 -10.764 2.522 1.00 51.88 90 ARG A O 1
ATOM 727 N N . VAL A 1 91 ? 22.460 -9.732 0.866 1.00 46.78 91 VAL A N 1
ATOM 728 C CA . VAL A 1 91 ? 22.837 -10.707 -0.178 1.00 46.78 91 VAL A CA 1
ATOM 729 C C . VAL A 1 91 ? 24.183 -10.353 -0.819 1.00 46.78 91 VAL A C 1
ATOM 731 O O . VAL A 1 91 ? 24.932 -11.245 -1.210 1.00 46.78 91 VAL A O 1
ATOM 734 N N . THR A 1 92 ? 24.540 -9.069 -0.877 1.00 45.38 92 THR A N 1
ATOM 735 C CA . THR A 1 92 ? 25.808 -8.610 -1.470 1.00 45.38 92 THR A CA 1
ATOM 736 C C . THR A 1 92 ? 27.045 -8.883 -0.613 1.00 45.38 92 THR A C 1
ATOM 738 O O . THR A 1 92 ? 28.133 -8.967 -1.173 1.00 45.38 92 THR A O 1
ATOM 741 N N . ASP A 1 93 ? 26.902 -9.108 0.696 1.00 43.56 93 ASP A N 1
ATOM 742 C CA . ASP A 1 93 ? 28.038 -9.418 1.586 1.00 43.56 93 ASP A CA 1
ATOM 743 C C . ASP A 1 93 ? 28.591 -10.847 1.375 1.00 43.56 93 ASP A C 1
ATOM 745 O O . ASP A 1 93 ? 29.761 -11.127 1.613 1.00 43.56 93 ASP A O 1
ATOM 749 N N . VAL A 1 94 ? 27.782 -11.772 0.839 1.00 48.62 94 VAL A N 1
ATOM 750 C CA . VAL A 1 94 ? 28.180 -13.188 0.694 1.00 48.62 94 VAL A CA 1
ATOM 751 C C . VAL A 1 94 ? 29.136 -13.421 -0.486 1.00 48.62 94 VAL A C 1
ATOM 753 O O . VAL A 1 94 ? 29.897 -14.385 -0.480 1.00 48.62 94 VAL A O 1
ATOM 756 N N . ARG A 1 95 ? 29.137 -12.557 -1.513 1.00 47.06 95 ARG A N 1
ATOM 757 C CA . ARG A 1 95 ? 29.898 -12.806 -2.757 1.00 47.06 95 ARG A CA 1
ATOM 758 C C . ARG A 1 95 ? 31.345 -12.277 -2.739 1.00 47.06 95 ARG A C 1
ATOM 760 O O . ARG A 1 95 ? 32.088 -12.582 -3.665 1.00 47.06 95 ARG A O 1
ATOM 767 N N . ALA A 1 96 ? 31.778 -11.530 -1.722 1.00 48.47 96 ALA A N 1
ATOM 768 C CA . ALA A 1 96 ? 33.087 -10.863 -1.758 1.00 48.47 96 ALA A CA 1
ATOM 769 C C . ALA A 1 96 ? 34.252 -11.615 -1.086 1.00 48.47 96 ALA A C 1
ATOM 771 O O . ALA A 1 96 ? 35.387 -11.166 -1.215 1.00 48.47 96 ALA A O 1
ATOM 772 N N . ASN A 1 97 ? 34.040 -12.740 -0.393 1.00 46.09 97 ASN A N 1
ATOM 773 C CA . ASN A 1 97 ? 35.122 -13.364 0.377 1.00 46.09 97 ASN A CA 1
ATOM 774 C C . ASN A 1 97 ? 35.304 -14.857 0.073 1.00 46.09 97 ASN A C 1
ATOM 776 O O . ASN A 1 97 ? 34.753 -15.717 0.753 1.00 46.09 97 ASN A O 1
ATOM 780 N N . THR A 1 98 ? 36.101 -15.166 -0.950 1.00 53.25 98 THR A N 1
ATOM 781 C CA . THR A 1 98 ? 36.467 -16.537 -1.337 1.00 53.25 98 THR A CA 1
ATOM 782 C C . THR A 1 98 ? 37.730 -17.084 -0.662 1.00 53.25 98 THR A C 1
ATOM 784 O O . THR A 1 98 ? 38.119 -18.189 -1.013 1.00 53.25 98 THR A O 1
ATOM 787 N N . ASN A 1 99 ? 38.379 -16.406 0.298 1.00 58.38 99 ASN A N 1
ATOM 788 C CA . ASN A 1 99 ? 39.654 -16.908 0.857 1.00 58.38 99 ASN A CA 1
ATOM 789 C C . ASN A 1 99 ? 39.878 -16.638 2.361 1.00 58.38 99 ASN A C 1
ATOM 791 O O . ASN A 1 99 ? 40.952 -16.179 2.746 1.00 58.38 99 ASN A O 1
ATOM 795 N N . ALA A 1 100 ? 38.924 -16.958 3.241 1.00 51.69 100 ALA A N 1
ATOM 796 C CA . ALA A 1 100 ? 39.191 -16.985 4.687 1.00 51.69 100 ALA A CA 1
ATOM 797 C C . ALA A 1 100 ? 38.666 -18.278 5.341 1.00 51.69 100 ALA A C 1
ATOM 799 O O . ALA A 1 100 ? 37.597 -18.753 4.946 1.00 51.69 100 ALA A O 1
ATOM 800 N N . PRO A 1 101 ? 39.377 -18.853 6.338 1.00 55.72 101 PRO A N 1
ATOM 801 C CA . PRO A 1 101 ? 38.872 -19.993 7.099 1.00 55.72 101 PRO A CA 1
ATOM 802 C C . PRO A 1 101 ? 37.565 -19.603 7.806 1.00 55.72 101 PRO A C 1
ATOM 804 O O . PRO A 1 101 ? 37.416 -18.442 8.199 1.00 55.72 101 PRO A O 1
ATOM 807 N N . PRO A 1 102 ? 36.615 -20.536 7.991 1.00 50.75 102 PRO A N 1
ATOM 808 C CA . PRO A 1 102 ? 35.308 -20.196 8.532 1.00 50.75 102 PRO A CA 1
ATOM 809 C C . PRO A 1 102 ? 35.447 -19.713 9.984 1.00 50.75 102 PRO A C 1
ATOM 811 O O . PRO A 1 102 ? 35.982 -20.453 10.815 1.00 50.75 102 PRO A O 1
ATOM 814 N N . PRO A 1 103 ? 34.949 -18.513 10.338 1.00 46.09 103 PRO A N 1
ATOM 815 C CA . PRO A 1 103 ? 34.773 -18.170 11.734 1.00 46.09 103 PRO A CA 1
ATOM 816 C C . PRO A 1 103 ? 33.675 -19.065 12.320 1.00 46.09 103 PRO A C 1
ATOM 818 O O . PRO A 1 103 ? 32.597 -19.252 11.748 1.00 46.09 103 PRO A O 1
ATOM 821 N N . SER A 1 104 ? 34.000 -19.646 13.468 1.00 50.44 104 SER A N 1
ATOM 822 C CA . SER A 1 104 ? 33.155 -20.500 14.293 1.00 50.44 104 SER A CA 1
ATOM 823 C C . SER A 1 104 ? 31.735 -19.952 14.479 1.00 50.44 104 SER A C 1
ATOM 825 O O . SER A 1 104 ? 31.547 -18.787 14.826 1.00 50.44 104 SER A O 1
ATOM 827 N N . SER A 1 105 ? 30.754 -20.844 14.301 1.00 57.69 105 SER A N 1
ATOM 828 C CA . SER A 1 105 ? 29.370 -20.756 14.791 1.00 57.69 105 SER A CA 1
ATOM 829 C C . SER A 1 105 ? 28.660 -19.412 14.588 1.00 57.69 105 SER A C 1
ATOM 831 O O . SER A 1 105 ? 28.370 -18.686 15.539 1.00 57.69 105 SER A O 1
ATOM 833 N N . SER A 1 106 ? 28.281 -19.115 13.346 1.00 54.41 106 SER A N 1
ATOM 834 C CA . SER A 1 106 ? 27.174 -18.184 13.108 1.00 54.41 106 SER A CA 1
ATOM 835 C C . SER A 1 106 ? 25.847 -18.858 13.498 1.00 54.41 106 SER A C 1
ATOM 837 O O . SER A 1 106 ? 25.657 -20.026 13.145 1.00 54.41 106 SER A O 1
ATOM 839 N N . PRO A 1 107 ? 24.914 -18.178 14.197 1.00 53.31 107 PRO A N 1
ATOM 840 C CA . PRO A 1 107 ? 23.607 -18.745 14.509 1.00 53.31 107 PRO A CA 1
ATOM 841 C C . PRO A 1 107 ? 22.934 -19.168 13.207 1.00 53.31 107 PRO A C 1
ATOM 843 O O . PRO A 1 107 ? 22.763 -18.339 12.308 1.00 53.31 107 PRO A O 1
ATOM 846 N N . SER A 1 108 ? 22.598 -20.455 13.095 1.00 62.41 108 SER A N 1
ATOM 847 C CA . SER A 1 108 ? 21.948 -21.007 11.907 1.00 62.41 108 SER A CA 1
ATOM 848 C C . SER A 1 108 ? 20.744 -20.145 11.537 1.00 62.41 108 SER A C 1
ATOM 850 O O . SER A 1 108 ? 19.966 -19.752 12.409 1.00 62.41 108 SER A O 1
ATOM 852 N N . ASN A 1 109 ? 20.569 -19.861 10.244 1.00 61.44 109 ASN A N 1
ATOM 853 C CA . ASN A 1 109 ? 19.430 -19.088 9.736 1.00 61.44 109 ASN A CA 1
ATOM 854 C C . ASN A 1 109 ? 18.081 -19.648 10.235 1.00 61.44 109 ASN A C 1
ATOM 856 O O . ASN A 1 109 ? 17.133 -18.888 10.412 1.00 61.44 109 ASN A O 1
ATOM 860 N N . SER A 1 110 ? 18.033 -20.947 10.556 1.00 64.00 110 SER A N 1
ATOM 861 C CA . SER A 1 110 ? 16.901 -21.611 11.209 1.00 64.00 110 SER A CA 1
ATOM 862 C C . SER A 1 110 ? 16.513 -20.978 12.554 1.00 64.00 110 SER A C 1
ATOM 864 O O . SER A 1 110 ? 15.337 -20.717 12.784 1.00 64.00 110 SER A O 1
ATOM 866 N N . PHE A 1 111 ? 17.477 -20.634 13.414 1.00 76.12 111 PHE A N 1
ATOM 867 C CA . PHE A 1 111 ? 17.200 -20.035 14.726 1.00 76.12 111 PHE A CA 1
ATOM 868 C C . PHE A 1 111 ? 16.591 -18.630 14.600 1.00 76.12 111 PHE A C 1
ATOM 870 O O . PHE A 1 111 ? 15.665 -18.274 15.325 1.00 76.12 111 PHE A O 1
ATOM 877 N N . LYS A 1 112 ? 17.060 -17.835 13.627 1.00 75.31 112 LYS A N 1
ATOM 878 C CA . LYS A 1 112 ? 16.514 -16.491 13.373 1.00 75.31 112 LYS A CA 1
ATOM 879 C C . LYS A 1 112 ? 15.103 -16.542 12.790 1.00 75.31 112 LYS A C 1
ATOM 881 O O . LYS A 1 112 ? 14.267 -15.733 13.175 1.00 75.31 112 LYS A O 1
ATOM 886 N N . LEU A 1 113 ? 14.830 -17.489 11.889 1.00 70.94 113 LEU A N 1
ATOM 887 C CA . LEU A 1 113 ? 13.486 -17.685 11.342 1.00 70.94 113 LEU A CA 1
ATOM 888 C C . LEU A 1 113 ? 12.502 -18.166 12.413 1.00 70.94 113 LEU A C 1
ATOM 890 O O . LEU A 1 113 ? 11.388 -17.657 12.466 1.00 70.94 113 LEU A O 1
ATOM 894 N N . GLN A 1 114 ? 12.930 -19.058 13.309 1.00 76.44 114 GLN A N 1
ATOM 895 C CA . GLN A 1 114 ? 12.115 -19.493 14.448 1.00 76.44 114 GLN A CA 1
ATOM 896 C C . GLN A 1 114 ? 11.776 -18.333 15.392 1.00 76.44 114 GLN A C 1
ATOM 898 O O . GLN A 1 114 ? 10.634 -18.203 15.814 1.00 76.44 114 GLN A O 1
ATOM 903 N N . GLN A 1 115 ? 12.730 -17.440 15.669 1.00 78.12 115 GLN A N 1
ATOM 904 C CA . GLN A 1 115 ? 12.490 -16.278 16.530 1.00 78.12 115 GLN A CA 1
ATOM 905 C C . GLN A 1 115 ? 11.532 -15.253 15.896 1.00 78.12 115 GLN A C 1
ATOM 907 O O . GLN A 1 115 ? 10.721 -14.649 16.595 1.00 78.12 115 GLN A O 1
ATOM 912 N N . ILE A 1 116 ? 11.584 -15.085 14.570 1.00 78.12 116 ILE A N 1
ATOM 913 C CA . ILE A 1 116 ? 10.628 -14.249 13.827 1.00 78.12 116 ILE A CA 1
ATOM 914 C C . ILE A 1 116 ? 9.233 -14.887 13.826 1.00 78.12 116 ILE A C 1
ATOM 916 O O . ILE A 1 116 ? 8.254 -14.174 14.029 1.00 78.12 116 ILE A O 1
ATOM 920 N N . ALA A 1 117 ? 9.142 -16.205 13.621 1.00 80.62 117 ALA A N 1
ATOM 921 C CA . ALA A 1 117 ? 7.876 -16.935 13.660 1.00 80.62 117 ALA A CA 1
ATOM 922 C C . ALA A 1 117 ? 7.216 -16.825 15.043 1.00 80.62 117 ALA A C 1
ATOM 924 O O . ALA A 1 117 ? 6.076 -16.380 15.126 1.00 80.62 117 ALA A O 1
ATOM 925 N N . ALA A 1 118 ? 7.966 -17.090 16.118 1.00 82.38 118 ALA A N 1
ATOM 926 C CA . ALA A 1 118 ? 7.482 -16.950 17.492 1.00 82.38 118 ALA A CA 1
ATOM 927 C C . ALA A 1 118 ? 7.016 -15.515 17.800 1.00 82.38 118 ALA A C 1
ATOM 929 O O . ALA A 1 118 ? 5.919 -15.307 18.304 1.00 82.38 118 ALA A O 1
ATOM 930 N N . SER A 1 119 ? 7.796 -14.501 17.403 1.00 83.69 119 SER A N 1
ATOM 931 C CA . SER A 1 119 ? 7.416 -13.095 17.608 1.00 83.69 119 SER A CA 1
ATOM 932 C C . SER A 1 119 ? 6.165 -12.679 16.820 1.00 83.69 119 SER A C 1
ATOM 934 O O . SER A 1 119 ? 5.446 -11.767 17.242 1.00 83.69 119 SER A O 1
ATOM 936 N N . LEU A 1 120 ? 5.911 -13.302 15.666 1.00 80.31 120 LEU A N 1
ATOM 937 C CA . LEU A 1 120 ? 4.702 -13.063 14.886 1.00 80.31 120 LEU A CA 1
ATOM 938 C C . LEU A 1 120 ? 3.487 -13.750 15.518 1.00 80.31 120 LEU A C 1
ATOM 940 O O . LEU A 1 120 ? 2.436 -13.116 15.593 1.00 80.31 120 LEU A O 1
ATOM 944 N N . GLU A 1 121 ? 3.638 -14.989 15.991 1.00 82.25 121 GLU A N 1
ATOM 945 C CA . GLU A 1 121 ? 2.585 -15.724 16.702 1.00 82.25 121 GLU A CA 1
ATOM 946 C C . GLU A 1 121 ? 2.151 -14.988 17.972 1.00 82.25 121 GLU A C 1
ATOM 948 O O . GLU A 1 121 ? 0.969 -14.675 18.100 1.00 82.25 121 GLU A O 1
ATOM 953 N N . ASP A 1 122 ? 3.095 -14.562 18.818 1.00 84.44 122 ASP A N 1
ATOM 954 C CA . ASP A 1 122 ? 2.800 -13.788 20.033 1.00 84.44 122 ASP A CA 1
ATOM 955 C C . ASP A 1 122 ? 2.031 -12.493 19.718 1.00 84.44 122 ASP A C 1
ATOM 957 O O . ASP A 1 122 ? 1.079 -12.119 20.404 1.00 84.44 122 ASP A O 1
ATOM 961 N N . LYS A 1 123 ? 2.406 -11.791 18.639 1.00 85.50 123 LYS A N 1
ATOM 962 C CA . LYS A 1 123 ? 1.710 -10.564 18.217 1.00 85.50 123 LYS A CA 1
ATOM 963 C C . LYS A 1 123 ? 0.288 -10.823 17.727 1.00 85.50 123 LYS A C 1
ATOM 965 O O . LYS A 1 123 ? -0.564 -9.947 17.892 1.00 85.50 123 LYS A O 1
ATOM 970 N N . LEU A 1 124 ? 0.040 -11.956 17.072 1.00 74.31 124 LEU A N 1
ATOM 971 C CA . LEU A 1 124 ? -1.299 -12.334 16.621 1.00 74.31 124 LEU A CA 1
ATOM 972 C C . LEU A 1 124 ? -2.163 -12.788 17.799 1.00 74.31 124 LEU A C 1
ATOM 974 O O . LEU A 1 124 ? -3.317 -12.370 17.873 1.00 74.31 124 LEU A O 1
ATOM 978 N N . ASP A 1 125 ? -1.587 -13.537 18.737 1.00 81.81 125 ASP A N 1
ATOM 979 C CA . ASP A 1 125 ? -2.253 -13.996 19.955 1.00 81.81 125 ASP A CA 1
ATOM 980 C C . ASP A 1 125 ? -2.678 -12.818 20.845 1.00 81.81 125 ASP A C 1
ATOM 982 O O . ASP A 1 125 ? -3.855 -12.679 21.174 1.00 81.81 125 ASP A O 1
ATOM 986 N N . ILE A 1 126 ? -1.779 -11.858 21.106 1.00 88.25 126 ILE A N 1
ATOM 987 C CA . ILE A 1 126 ? -2.101 -10.629 21.857 1.00 88.25 126 ILE A CA 1
ATOM 988 C C . ILE A 1 126 ? -3.235 -9.840 21.181 1.00 88.25 126 ILE A C 1
ATOM 990 O O . ILE A 1 126 ? -4.133 -9.329 21.855 1.00 88.25 126 ILE A O 1
ATOM 994 N N . ARG A 1 127 ? -3.216 -9.729 19.844 1.00 81.81 127 ARG A N 1
ATOM 995 C CA . ARG A 1 127 ? -4.250 -9.003 19.087 1.00 81.81 127 ARG A CA 1
ATOM 996 C C . ARG A 1 127 ? -5.602 -9.715 19.151 1.00 81.81 127 ARG A C 1
ATOM 998 O O . ARG A 1 127 ? -6.625 -9.051 19.306 1.00 81.81 127 ARG A O 1
ATOM 1005 N N . MET A 1 128 ? -5.602 -11.039 19.019 1.00 78.88 128 MET A N 1
ATOM 1006 C CA . MET A 1 128 ? -6.798 -11.878 19.057 1.00 78.88 128 MET A CA 1
ATOM 1007 C C . MET A 1 128 ? -7.420 -11.884 20.456 1.00 78.88 128 MET A C 1
ATOM 1009 O O . MET A 1 128 ? -8.605 -11.583 20.592 1.00 78.88 128 MET A O 1
ATOM 1013 N N . ASN A 1 129 ? -6.602 -12.073 21.493 1.00 81.88 129 ASN A N 1
ATOM 1014 C CA . ASN A 1 129 ? -7.032 -12.024 22.889 1.00 81.88 129 ASN A CA 1
ATOM 1015 C C . ASN A 1 129 ? -7.560 -10.634 23.279 1.00 81.88 129 ASN A C 1
ATOM 1017 O O . ASN A 1 129 ? -8.545 -10.521 24.007 1.00 81.88 129 ASN A O 1
ATOM 1021 N N . GLY A 1 130 ? -6.960 -9.556 22.759 1.00 83.44 130 GLY A N 1
ATOM 1022 C CA . GLY A 1 130 ? -7.464 -8.192 22.950 1.00 83.44 130 GLY A CA 1
ATOM 1023 C C . GLY A 1 130 ? -8.846 -7.973 22.325 1.00 83.44 130 GLY A C 1
ATOM 1024 O O . GLY A 1 130 ? -9.710 -7.348 22.941 1.00 83.44 130 GLY A O 1
ATOM 1025 N N . PHE A 1 131 ? -9.084 -8.530 21.135 1.00 79.25 131 PHE A N 1
ATOM 1026 C CA . PHE A 1 131 ? -10.382 -8.454 20.465 1.00 79.25 131 PHE A CA 1
ATOM 1027 C C . PHE A 1 131 ? -11.451 -9.283 21.185 1.00 79.25 131 PHE A C 1
ATOM 1029 O O . PHE A 1 131 ? -12.562 -8.804 21.404 1.00 79.25 131 PHE A O 1
ATOM 1036 N N . GLU A 1 132 ? -11.111 -10.498 21.616 1.00 80.38 132 GLU A N 1
ATOM 1037 C CA . GLU A 1 132 ? -12.014 -11.365 22.374 1.00 80.38 132 GLU A CA 1
ATOM 1038 C C . GLU A 1 132 ? -12.382 -10.753 23.731 1.00 80.38 132 GLU A C 1
ATOM 1040 O O . GLU A 1 132 ? -13.552 -10.755 24.121 1.00 80.38 132 GLU A O 1
ATOM 1045 N N . LYS A 1 133 ? -11.419 -10.119 24.412 1.00 83.75 133 LYS A N 1
ATOM 1046 C CA . LYS A 1 133 ? -11.689 -9.340 25.622 1.00 83.75 133 LYS A CA 1
ATOM 1047 C C . LYS A 1 133 ? -12.680 -8.207 25.347 1.00 83.75 133 LYS A C 1
ATOM 1049 O O . LYS A 1 133 ? -13.653 -8.074 26.082 1.00 83.75 133 LYS A O 1
ATOM 1054 N N . SER A 1 134 ? -12.487 -7.433 24.278 1.00 79.94 134 SER A N 1
ATOM 1055 C CA . SER A 1 134 ? -13.433 -6.374 23.900 1.00 79.94 134 SER A CA 1
ATOM 1056 C C . SER A 1 134 ? -14.825 -6.909 23.543 1.00 79.94 134 SER A C 1
ATOM 1058 O O . SER A 1 134 ? -15.817 -6.263 23.875 1.00 79.94 134 SER A O 1
ATOM 1060 N N . LEU A 1 135 ? -14.929 -8.091 22.924 1.00 79.50 135 LEU A N 1
ATOM 1061 C CA . LEU A 1 135 ? -16.216 -8.748 22.669 1.00 79.50 135 LEU A CA 1
ATOM 1062 C C . LEU A 1 135 ? -16.918 -9.165 23.964 1.00 79.50 135 LEU A C 1
ATOM 1064 O O . LEU A 1 135 ? -18.130 -8.995 24.085 1.00 79.50 135 LEU A O 1
ATOM 1068 N N . ASN A 1 136 ? -16.175 -9.705 24.929 1.00 80.50 136 ASN A N 1
ATOM 1069 C CA . ASN A 1 136 ? -16.721 -10.102 26.224 1.00 80.50 136 ASN A CA 1
ATOM 1070 C C . ASN A 1 136 ? -17.146 -8.886 27.056 1.00 80.50 136 ASN A C 1
ATOM 1072 O O . ASN A 1 136 ? -18.242 -8.889 27.616 1.00 80.50 136 ASN A O 1
ATOM 1076 N N . ASP A 1 137 ? -16.343 -7.819 27.049 1.00 78.88 137 ASP A N 1
ATOM 1077 C CA . ASP A 1 137 ? -16.679 -6.548 27.693 1.00 78.88 137 ASP A CA 1
ATOM 1078 C C . ASP A 1 137 ? -17.949 -5.943 27.062 1.00 78.88 137 ASP A C 1
ATOM 1080 O O . ASP A 1 137 ? -18.852 -5.523 27.780 1.00 78.88 137 ASP A O 1
ATOM 1084 N N . MET A 1 138 ? -18.090 -5.976 25.727 1.00 75.62 138 MET A N 1
ATOM 1085 C CA . MET A 1 138 ? -19.304 -5.512 25.043 1.00 75.62 138 MET A CA 1
ATOM 1086 C C . MET A 1 138 ? -20.529 -6.366 25.399 1.00 75.62 138 MET A C 1
ATOM 1088 O O . MET A 1 138 ? -21.587 -5.810 25.684 1.00 75.62 138 MET A O 1
ATOM 1092 N N . LYS A 1 139 ? -20.394 -7.701 25.438 1.00 72.94 139 LYS A N 1
ATOM 1093 C CA . LYS A 1 139 ? -21.472 -8.624 25.845 1.00 72.94 139 LYS A CA 1
ATOM 1094 C C . LYS A 1 139 ? -21.932 -8.389 27.286 1.00 72.94 139 LYS A C 1
ATOM 1096 O O . LYS A 1 139 ? -23.125 -8.521 27.560 1.00 72.94 139 LYS A O 1
ATOM 1101 N N . ALA A 1 140 ? -21.033 -7.993 28.187 1.00 64.81 140 ALA A N 1
ATOM 1102 C CA . ALA A 1 140 ? -21.377 -7.682 29.573 1.00 64.81 140 ALA A CA 1
ATOM 1103 C C . ALA A 1 140 ? -22.363 -6.501 29.692 1.00 64.81 140 ALA A C 1
ATOM 1105 O O . ALA A 1 140 ? -23.232 -6.530 30.558 1.00 64.81 140 ALA A O 1
ATOM 1106 N N . PHE A 1 141 ? -22.308 -5.516 28.786 1.00 59.47 141 PHE A N 1
ATOM 1107 C CA . PHE A 1 141 ? -23.262 -4.394 28.762 1.00 59.47 141 PHE A CA 1
ATOM 1108 C C . PHE A 1 141 ? -24.654 -4.771 28.239 1.00 59.47 141 PHE A C 1
ATOM 1110 O O . PHE A 1 141 ? -25.634 -4.118 28.586 1.00 59.47 141 PHE A O 1
ATOM 1117 N N . ILE A 1 142 ? -24.753 -5.813 27.410 1.00 57.25 142 ILE A N 1
ATOM 1118 C CA . ILE A 1 142 ? -26.025 -6.270 26.821 1.00 57.25 142 ILE A CA 1
ATOM 1119 C C . ILE A 1 142 ? -26.684 -7.367 27.665 1.00 57.25 142 ILE A C 1
ATOM 1121 O O . ILE A 1 142 ? -27.805 -7.771 27.372 1.00 57.25 142 ILE A O 1
ATOM 1125 N N . THR A 1 143 ? -26.005 -7.867 28.704 1.00 48.34 143 THR A N 1
ATOM 1126 C CA . THR A 1 143 ? -26.550 -8.909 29.576 1.00 48.34 143 THR A CA 1
ATOM 1127 C C . THR A 1 143 ? -27.406 -8.233 30.651 1.00 48.34 143 THR A C 1
ATOM 1129 O O . THR A 1 143 ? -26.846 -7.579 31.534 1.00 48.34 143 THR A O 1
ATOM 1132 N N . PRO A 1 144 ? -28.747 -8.358 30.632 1.00 51.28 144 PRO A N 1
ATOM 1133 C CA . PRO A 1 144 ? -29.584 -7.766 31.665 1.00 51.28 144 PRO A CA 1
ATOM 1134 C C . PRO A 1 144 ? -29.342 -8.543 32.964 1.00 51.28 144 PRO A C 1
ATOM 1136 O O . PRO A 1 144 ? -29.845 -9.650 33.139 1.00 51.28 144 PRO A O 1
ATOM 1139 N N . THR A 1 145 ? -28.542 -7.989 33.873 1.00 54.84 145 THR A N 1
ATOM 1140 C CA . THR A 1 145 ? -28.370 -8.540 35.222 1.00 54.84 145 THR A CA 1
ATOM 1141 C C . THR A 1 145 ? -29.262 -7.767 36.182 1.00 54.84 145 THR A C 1
ATOM 1143 O O . THR A 1 145 ? -28.842 -6.754 36.727 1.00 54.84 145 THR A O 1
ATOM 1146 N N . ALA A 1 146 ? -30.497 -8.238 36.365 1.00 58.72 146 ALA A N 1
ATOM 1147 C CA . ALA A 1 146 ? -31.153 -8.362 37.673 1.00 58.72 146 ALA A CA 1
ATOM 1148 C C . ALA A 1 146 ? -32.594 -8.888 37.512 1.00 58.72 146 ALA A C 1
ATOM 1150 O O . ALA A 1 146 ? -33.278 -8.521 36.554 1.00 58.72 146 ALA A O 1
ATOM 1151 N N . PRO A 1 147 ? -33.087 -9.716 38.452 1.00 55.06 147 PRO A N 1
ATOM 1152 C CA . PRO A 1 147 ? -34.467 -10.168 38.447 1.00 55.06 147 PRO A CA 1
ATOM 1153 C C . PRO A 1 147 ? -35.385 -9.001 38.807 1.00 55.06 147 PRO A C 1
ATOM 1155 O O . PRO A 1 147 ? -35.158 -8.304 39.798 1.00 55.06 147 PRO A O 1
ATOM 1158 N N . ILE A 1 148 ? -36.445 -8.819 38.020 1.00 53.62 148 ILE A N 1
ATOM 1159 C CA . ILE A 1 148 ? -37.561 -7.943 38.371 1.00 53.62 148 ILE A CA 1
ATOM 1160 C C . ILE A 1 148 ? -38.152 -8.501 39.671 1.00 53.62 148 ILE A C 1
ATOM 1162 O O . ILE A 1 148 ? -38.880 -9.492 39.656 1.00 53.62 148 ILE A O 1
ATOM 1166 N N . LYS A 1 149 ? -37.804 -7.903 40.817 1.00 59.38 149 LYS A N 1
ATOM 1167 C CA . LYS A 1 149 ? -38.602 -8.064 42.031 1.00 59.38 149 LYS A CA 1
ATOM 1168 C C . LYS A 1 149 ? -39.954 -7.431 41.730 1.00 59.38 149 LYS A C 1
ATOM 1170 O O . LYS A 1 149 ? -40.051 -6.211 41.629 1.00 59.38 149 LYS A O 1
ATOM 1175 N N . ALA A 1 150 ? -40.965 -8.276 41.553 1.00 53.59 150 ALA A N 1
ATOM 1176 C CA . ALA A 1 150 ? -42.351 -7.857 41.641 1.00 53.59 150 ALA A CA 1
ATOM 1177 C C . ALA A 1 150 ? -42.557 -7.229 43.027 1.00 53.59 150 ALA A C 1
ATOM 1179 O O . ALA A 1 150 ? -42.264 -7.854 44.050 1.00 53.59 150 ALA A O 1
ATOM 1180 N N . VAL A 1 151 ? -42.954 -5.960 43.025 1.00 63.56 151 VAL A N 1
ATOM 1181 C CA . VAL A 1 151 ? -43.401 -5.230 44.206 1.00 63.56 151 VAL A CA 1
ATOM 1182 C C . VAL A 1 151 ? -44.883 -5.565 44.416 1.00 63.56 151 VAL A C 1
ATOM 1184 O O . VAL A 1 151 ? -45.628 -5.612 43.443 1.00 63.56 151 VAL A O 1
ATOM 1187 N N . GLU A 1 152 ? -45.212 -5.890 45.666 1.00 46.78 152 GLU A N 1
ATOM 1188 C CA . GLU A 1 152 ? -46.514 -5.896 46.360 1.00 46.78 152 GLU A CA 1
ATOM 1189 C C . GLU A 1 152 ? -47.820 -5.959 45.541 1.00 46.78 152 GLU A C 1
ATOM 1191 O O . GLU A 1 152 ? -48.169 -5.013 44.840 1.00 46.78 152 GLU A O 1
ATOM 1196 N N . GLU A 1 153 ? -48.606 -7.020 45.770 1.00 43.91 153 GLU A N 1
ATOM 1197 C CA . GLU A 1 153 ? -49.845 -6.953 46.578 1.00 43.91 153 GLU A CA 1
ATOM 1198 C C . GLU A 1 153 ? -50.108 -8.306 47.266 1.00 43.91 153 GLU A C 1
ATOM 1200 O O . GLU A 1 153 ? -49.921 -9.354 46.600 1.00 43.91 153 GLU A O 1
#

Radius of gyration: 26.44 Å; chains: 1; bounding box: 90×43×90 Å

pLDDT: mean 71.9, std 17.25, range [40.09, 93.81]

Organism: Tanacetum cinerariifolium (NCBI:txid118510)

Secondary structure (DSSP, 8-state):
-----------------HHHHHHHHHHHHHH----SS-HHHHHHHHHHHS-HHHHHHHHHHHTS-GGGS-HHHHHHHHHHHHHHHHHHHHHTTTTS-SSSPPPS-PPPHHHHHHHHHHHHHHHHHHHHHHHHHHHHHHHHHHS----------

InterPro domains:
  IPR005162 Retrotransposon-derived protein PEG10, N-terminal capsid-like domain [PF03732] (14-52)

Foldseek 3Di:
DDDDPDDPPPPPDPPQDLLNLVVVLVVVCVVCVDDPDDLLVSLVVSLVPDDPVVLVQCCVLVVHHLSVDDSVVNVVSSVVVSCPVVVVVVVVVVPPDPDDDDDPDDPPPVVVVVVVVVVVVVVVVVVVVVVVVVVVVVVVVVDDPDDPPDDDD

Sequence (153 aa):
MASQGTSEIDSDKPNETFNEAWERFKGLLRQCPHHGFFELHQLDTFYNALNPNDQDALDSAAGGNFLDKIPRECLSIIESKSKVRYLRSRVTDVRANTNAPPPSSSPSNSFKLQQIAASLEDKLDIRMNGFEKSLNDMKAFITPTAPIKAVEE